Protein AF-V2XX07-F1 (afdb_monomer)

Radius of gyration: 17.46 Å; Cα contacts (8 Å, |Δi|>4): 153; chains: 1; bounding box: 44×33×46 Å

Structure (mmCIF, N/CA/C/O backbone):
data_AF-V2XX07-F1
#
_entry.id   AF-V2XX07-F1
#
loop_
_atom_site.group_PDB
_atom_site.id
_atom_site.type_symbol
_atom_site.label_atom_id
_atom_site.label_alt_id
_atom_site.label_comp_id
_atom_site.label_asym_id
_atom_site.label_entity_id
_atom_site.label_seq_id
_atom_site.pdbx_PDB_ins_code
_atom_site.Cartn_x
_atom_site.Cartn_y
_atom_site.Cartn_z
_atom_site.occupancy
_atom_site.B_iso_or_equiv
_atom_site.auth_seq_id
_atom_site.auth_comp_id
_atom_site.auth_asym_id
_atom_site.auth_atom_id
_atom_site.pdbx_PDB_model_num
ATOM 1 N N . MET A 1 1 ? -7.385 14.144 -16.470 1.00 43.28 1 MET A N 1
ATOM 2 C CA . MET A 1 1 ? -6.675 13.138 -15.661 1.00 43.28 1 MET A CA 1
ATOM 3 C C . MET A 1 1 ? -6.234 12.083 -16.673 1.00 43.28 1 MET A C 1
ATOM 5 O O . MET A 1 1 ? -7.010 11.797 -17.583 1.00 43.28 1 MET A O 1
ATOM 9 N N . ALA A 1 2 ? -4.926 11.825 -16.755 1.00 53.97 2 ALA A N 1
ATOM 10 C CA . ALA A 1 2 ? -4.327 11.229 -17.949 1.00 53.97 2 ALA A CA 1
ATOM 11 C C . ALA A 1 2 ? -4.488 9.708 -17.913 1.00 53.97 2 ALA A C 1
ATOM 13 O O . ALA A 1 2 ? -3.970 9.058 -17.010 1.00 53.97 2 ALA A O 1
ATOM 14 N N . SER A 1 3 ? -5.178 9.165 -18.918 1.00 66.12 3 SER A N 1
ATOM 15 C CA . SER A 1 3 ? -5.313 7.723 -19.103 1.00 66.12 3 SER A CA 1
ATOM 16 C C . SER A 1 3 ? -3.928 7.091 -19.175 1.00 66.12 3 SER A C 1
ATOM 18 O O . SER A 1 3 ? -3.160 7.381 -20.095 1.00 66.12 3 SER A O 1
ATOM 20 N N . LEU A 1 4 ? -3.624 6.194 -18.237 1.00 72.75 4 LEU A N 1
ATOM 21 C CA . LEU A 1 4 ? -2.469 5.310 -18.358 1.00 72.75 4 LEU A CA 1
ATOM 22 C C 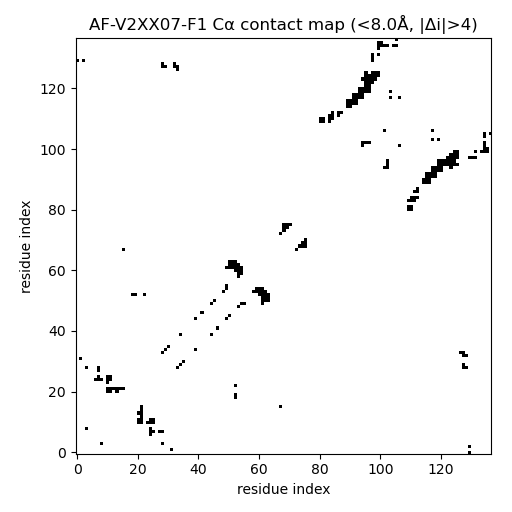. LEU A 1 4 ? -2.630 4.489 -19.646 1.00 72.75 4 LEU A C 1
ATOM 24 O O . LEU A 1 4 ? -3.703 3.932 -19.896 1.00 72.75 4 LEU A O 1
ATOM 28 N N . GLY A 1 5 ? -1.594 4.457 -20.487 1.00 82.62 5 GLY A N 1
ATOM 29 C CA . GLY A 1 5 ? -1.602 3.646 -21.706 1.00 82.62 5 GLY A CA 1
ATOM 30 C C . GLY A 1 5 ? -1.724 2.157 -21.377 1.00 82.62 5 GLY A C 1
ATOM 31 O O . GLY A 1 5 ? -1.291 1.724 -20.309 1.00 82.62 5 GLY A O 1
ATOM 32 N N . ASP A 1 6 ? -2.286 1.366 -22.289 1.00 85.12 6 ASP A N 1
ATOM 33 C CA . ASP A 1 6 ? -2.600 -0.047 -22.026 1.00 85.12 6 ASP A CA 1
ATOM 34 C C . ASP A 1 6 ? -1.363 -0.877 -21.656 1.00 85.12 6 ASP A C 1
ATOM 36 O O . ASP A 1 6 ? -1.437 -1.724 -20.774 1.00 85.12 6 ASP A O 1
ATOM 40 N N . ASN A 1 7 ? -0.192 -0.535 -22.202 1.00 82.25 7 ASN A N 1
ATOM 41 C CA . ASN A 1 7 ? 1.081 -1.163 -21.832 1.00 82.25 7 ASN A CA 1
ATOM 42 C C . ASN A 1 7 ? 1.491 -0.888 -20.373 1.00 82.25 7 ASN A C 1
ATOM 44 O O . ASN A 1 7 ? 2.133 -1.722 -19.747 1.00 82.25 7 ASN A O 1
ATOM 48 N N . VAL A 1 8 ? 1.130 0.274 -19.813 1.00 83.56 8 VAL A N 1
ATOM 49 C CA . VAL A 1 8 ? 1.382 0.570 -18.391 1.00 83.56 8 VAL A CA 1
ATOM 50 C C . VAL A 1 8 ? 0.424 -0.230 -17.516 1.00 83.56 8 VAL A C 1
ATOM 52 O O . VAL A 1 8 ? 0.832 -0.737 -16.481 1.00 83.56 8 VAL A O 1
ATOM 55 N N . LYS A 1 9 ? -0.835 -0.391 -17.934 1.00 82.06 9 LYS A N 1
ATOM 56 C CA . LYS A 1 9 ? -1.806 -1.220 -17.204 1.00 82.06 9 LYS A CA 1
ATOM 57 C C . LYS A 1 9 ? -1.422 -2.701 -17.229 1.00 82.06 9 LYS A C 1
ATOM 59 O O . LYS A 1 9 ? -1.498 -3.347 -16.193 1.00 82.06 9 LYS A O 1
ATOM 64 N N . ALA A 1 10 ? -0.981 -3.209 -18.380 1.00 84.50 10 ALA A N 1
ATOM 65 C CA . ALA A 1 10 ? -0.496 -4.579 -18.523 1.00 84.50 10 ALA A CA 1
ATOM 66 C C . ALA A 1 10 ? 0.719 -4.839 -17.621 1.00 84.50 10 ALA A C 1
ATOM 68 O O . ALA A 1 10 ? 0.679 -5.762 -16.814 1.00 84.50 10 ALA A O 1
ATOM 69 N N . GLY A 1 11 ? 1.727 -3.959 -17.658 1.00 83.19 11 GLY A N 1
ATOM 70 C CA . GLY A 1 11 ? 2.905 -4.085 -16.797 1.00 83.19 11 GLY A CA 1
ATOM 71 C C . GLY A 1 11 ? 2.618 -3.876 -15.302 1.00 83.19 11 GLY A C 1
ATOM 72 O O . GLY A 1 11 ? 3.307 -4.422 -14.455 1.00 83.19 11 GLY A O 1
ATOM 73 N N . MET A 1 12 ? 1.571 -3.131 -14.934 1.00 83.06 12 MET A N 1
ATOM 74 C CA . MET A 1 12 ? 1.086 -3.102 -13.544 1.00 83.06 12 MET A CA 1
ATOM 75 C C . MET A 1 12 ? 0.400 -4.419 -13.145 1.00 83.06 12 MET A C 1
ATOM 77 O O . MET A 1 12 ? 0.419 -4.779 -11.975 1.00 83.06 12 MET A O 1
ATOM 81 N N . GLY A 1 13 ? -0.218 -5.122 -14.098 1.00 82.75 13 GLY A N 1
ATOM 82 C CA . GLY A 1 13 ? -0.954 -6.365 -13.861 1.00 82.75 13 GLY A CA 1
ATOM 83 C C . GLY A 1 13 ? -0.083 -7.614 -13.724 1.00 82.75 13 GLY A C 1
ATOM 84 O O . GLY A 1 13 ? -0.566 -8.608 -13.190 1.00 82.75 13 GLY A O 1
ATOM 85 N N . VAL A 1 14 ? 1.175 -7.580 -14.182 1.00 83.25 14 VAL A N 1
ATOM 86 C CA . VAL A 1 14 ? 2.123 -8.693 -13.974 1.00 83.25 14 VAL A CA 1
ATOM 87 C C . VAL A 1 14 ? 2.672 -8.735 -12.544 1.00 83.25 14 VAL A C 1
ATOM 89 O O . VAL A 1 14 ? 3.034 -9.811 -12.071 1.00 83.25 14 VAL A O 1
ATOM 92 N N . ASP A 1 15 ? 2.686 -7.602 -11.832 1.00 80.50 15 ASP A N 1
ATOM 93 C CA . ASP A 1 15 ? 3.141 -7.498 -10.437 1.00 80.50 15 ASP A CA 1
ATOM 94 C C . ASP A 1 15 ? 4.525 -8.168 -10.228 1.00 80.50 15 ASP A C 1
ATOM 96 O O . ASP A 1 15 ? 5.364 -8.203 -11.130 1.00 80.50 15 ASP A O 1
ATOM 100 N N . PHE A 1 16 ? 4.793 -8.745 -9.058 1.00 80.25 16 PHE A N 1
ATOM 101 C CA . PHE A 1 16 ? 6.045 -9.448 -8.761 1.00 80.25 16 PHE A CA 1
ATOM 102 C C . PHE A 1 16 ? 6.303 -10.727 -9.574 1.00 80.25 16 PHE A C 1
ATOM 104 O O . PHE A 1 16 ? 7.339 -11.357 -9.359 1.00 80.25 16 PHE A O 1
ATOM 111 N N . SER A 1 17 ? 5.425 -11.121 -10.507 1.00 81.69 17 SER A N 1
ATOM 112 C CA . SER A 1 17 ? 5.752 -12.210 -11.441 1.00 81.69 17 SER A CA 1
ATOM 113 C C . SER A 1 17 ? 6.804 -11.793 -12.480 1.00 81.69 17 SER A C 1
ATOM 115 O O . SER A 1 17 ? 7.575 -12.644 -12.923 1.00 81.69 17 SER A O 1
ATOM 117 N N . ASP A 1 18 ? 6.903 -10.491 -12.784 1.00 85.00 18 ASP A N 1
ATOM 118 C CA . ASP A 1 18 ? 8.019 -9.873 -13.511 1.00 85.00 18 ASP A CA 1
ATOM 119 C C . ASP A 1 18 ? 8.386 -8.524 -12.853 1.00 85.00 18 ASP A C 1
ATOM 121 O O . ASP A 1 18 ? 7.839 -7.471 -13.203 1.00 85.00 18 ASP A O 1
ATOM 125 N N . PRO A 1 19 ? 9.331 -8.519 -11.892 1.00 81.25 19 PRO A N 1
ATOM 126 C CA . PRO A 1 19 ? 9.717 -7.309 -11.168 1.00 81.25 19 PRO A CA 1
ATOM 127 C C . PRO A 1 19 ? 10.295 -6.202 -12.061 1.00 81.25 19 PRO A C 1
ATOM 129 O O . PRO A 1 19 ? 10.230 -5.025 -11.698 1.00 81.25 19 PRO A O 1
ATOM 132 N N . VAL A 1 20 ? 10.871 -6.552 -13.217 1.00 84.81 20 VAL A N 1
ATOM 133 C CA . VAL A 1 20 ? 11.488 -5.586 -14.137 1.00 84.81 20 VAL A CA 1
ATOM 134 C C . VAL A 1 20 ? 10.405 -4.854 -14.921 1.00 84.81 20 VAL A C 1
ATOM 136 O O . VAL A 1 20 ? 10.399 -3.617 -14.957 1.00 84.81 20 VAL A O 1
ATOM 139 N N . GLU A 1 21 ? 9.471 -5.601 -15.512 1.00 85.25 21 GLU A N 1
ATOM 140 C CA . GLU A 1 21 ? 8.322 -5.032 -16.216 1.00 85.25 21 GLU A CA 1
ATOM 141 C C . GLU A 1 21 ? 7.441 -4.223 -15.257 1.00 85.25 21 GLU A C 1
ATOM 143 O O . GLU A 1 21 ? 7.071 -3.079 -15.560 1.00 85.25 21 GLU A O 1
ATOM 148 N N . TYR A 1 22 ? 7.198 -4.761 -14.059 1.00 85.50 22 TYR A N 1
ATOM 149 C CA . TYR A 1 22 ? 6.395 -4.101 -13.041 1.00 85.50 22 TYR A CA 1
ATOM 150 C C . TYR A 1 22 ? 7.009 -2.778 -12.581 1.00 85.50 22 TYR A C 1
ATOM 152 O O . TYR A 1 22 ? 6.333 -1.743 -12.584 1.00 85.50 22 TYR A O 1
ATOM 160 N N . ARG A 1 23 ? 8.314 -2.750 -12.279 1.00 85.12 23 ARG A N 1
ATOM 161 C CA . ARG A 1 23 ? 9.006 -1.509 -11.905 1.00 85.12 23 ARG A CA 1
ATOM 162 C C . ARG A 1 23 ? 8.919 -0.451 -13.006 1.00 85.12 23 ARG A C 1
ATOM 164 O O . ARG A 1 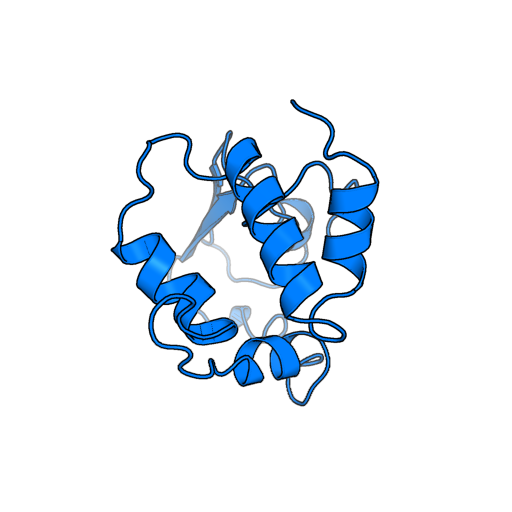23 ? 8.663 0.720 -12.717 1.00 85.12 23 ARG A O 1
ATOM 171 N N . ALA A 1 24 ? 9.108 -0.846 -14.265 1.00 86.31 24 ALA A N 1
ATOM 172 C CA . ALA A 1 24 ? 9.054 0.078 -15.397 1.00 86.31 24 ALA A CA 1
ATOM 173 C C . ALA A 1 24 ? 7.648 0.675 -15.596 1.00 86.31 24 ALA A C 1
ATOM 175 O O . ALA A 1 24 ? 7.506 1.860 -15.921 1.00 86.31 24 ALA A O 1
ATOM 176 N N . ALA A 1 25 ? 6.600 -0.125 -15.390 1.00 86.62 25 ALA A N 1
ATOM 177 C CA . ALA A 1 25 ? 5.219 0.340 -15.423 1.00 86.62 25 ALA A CA 1
ATOM 178 C C . ALA A 1 25 ? 4.898 1.266 -14.237 1.00 86.62 25 ALA A C 1
ATOM 180 O O . ALA A 1 25 ? 4.299 2.332 -14.429 1.00 86.62 25 ALA A O 1
ATOM 181 N N . LEU A 1 26 ? 5.363 0.917 -13.035 1.00 83.81 26 LEU A N 1
ATOM 182 C CA . LEU A 1 26 ? 5.156 1.690 -11.811 1.00 83.81 26 LEU A CA 1
ATOM 183 C C . LEU A 1 26 ? 5.796 3.081 -11.889 1.00 83.81 26 LEU A C 1
ATOM 185 O O . LEU A 1 26 ? 5.177 4.069 -11.492 1.00 83.81 26 LEU A O 1
ATOM 189 N N . GLU A 1 27 ? 6.996 3.191 -12.459 1.00 81.88 27 GLU A N 1
ATOM 190 C CA . GLU A 1 27 ? 7.671 4.476 -12.684 1.00 81.88 27 GLU A CA 1
ATOM 191 C C . GLU A 1 27 ? 6.891 5.375 -13.653 1.00 81.88 27 GLU A C 1
ATOM 193 O O . GLU A 1 27 ? 6.700 6.562 -13.377 1.00 81.88 27 GLU A O 1
ATOM 198 N N . LYS A 1 28 ? 6.356 4.812 -14.745 1.00 85.00 28 LYS A N 1
ATOM 199 C CA . LYS A 1 28 ? 5.494 5.549 -15.688 1.00 85.00 28 LYS A CA 1
ATOM 200 C C . LYS A 1 28 ? 4.180 5.983 -15.040 1.00 85.00 28 LYS A C 1
ATOM 202 O O . LYS A 1 28 ? 3.731 7.106 -15.263 1.00 85.00 28 LYS A O 1
ATOM 207 N N . SER A 1 29 ? 3.582 5.124 -14.216 1.00 81.56 29 SER A N 1
ATOM 208 C CA . SER A 1 29 ? 2.379 5.461 -13.450 1.00 81.56 29 SER A CA 1
ATOM 209 C C . SER A 1 29 ? 2.650 6.583 -12.442 1.00 81.56 29 SER A C 1
ATOM 211 O O . SER A 1 29 ? 1.893 7.556 -12.380 1.00 81.56 29 SER A O 1
ATOM 213 N N . ARG A 1 30 ? 3.768 6.514 -11.705 1.00 77.75 30 ARG A N 1
ATOM 214 C CA . ARG A 1 30 ? 4.198 7.553 -10.755 1.00 77.75 30 ARG A CA 1
ATOM 215 C C . ARG A 1 30 ? 4.534 8.878 -11.428 1.00 77.75 30 ARG A C 1
ATOM 217 O O . ARG A 1 30 ? 4.238 9.911 -10.846 1.00 77.75 30 ARG A O 1
ATOM 224 N N . ALA A 1 31 ? 5.101 8.881 -12.631 1.00 78.19 31 ALA A N 1
ATOM 225 C CA . ALA A 1 31 ? 5.378 10.127 -13.349 1.00 78.19 31 ALA A CA 1
ATOM 226 C C . ALA A 1 31 ? 4.099 10.935 -13.645 1.00 78.19 31 ALA A C 1
ATOM 228 O O . ALA A 1 31 ? 4.137 12.160 -13.708 1.00 78.19 31 ALA A O 1
ATOM 229 N N . VAL A 1 32 ? 2.964 10.248 -13.806 1.00 76.25 32 VAL A N 1
ATOM 230 C CA . VAL A 1 32 ? 1.662 10.866 -14.096 1.00 76.25 32 VAL A CA 1
ATOM 231 C C . VAL A 1 32 ? 0.853 11.140 -12.826 1.00 76.25 32 VAL A C 1
ATOM 233 O O . VAL A 1 32 ? 0.194 12.174 -12.727 1.00 76.25 32 VAL A O 1
ATOM 236 N N . ASN A 1 33 ? 0.876 10.208 -11.869 1.00 73.19 33 ASN A N 1
ATOM 237 C CA . ASN A 1 33 ? -0.020 10.206 -10.705 1.00 73.19 33 ASN A CA 1
ATOM 238 C C . ASN A 1 33 ? 0.678 10.511 -9.371 1.00 73.19 33 ASN A C 1
ATOM 240 O O . ASN A 1 33 ? 0.007 10.692 -8.358 1.00 73.19 33 ASN A O 1
ATOM 244 N N . GLY A 1 34 ? 2.007 10.495 -9.350 1.00 72.06 34 GLY A N 1
ATOM 245 C CA . GLY A 1 34 ? 2.831 10.700 -8.165 1.00 72.06 34 GLY A CA 1
ATOM 246 C C . GLY A 1 34 ? 3.268 12.152 -7.991 1.00 72.06 34 GLY A C 1
ATOM 247 O O . GLY A 1 34 ? 2.605 13.090 -8.428 1.00 72.06 34 GLY A O 1
ATOM 248 N N . CYS A 1 35 ? 4.401 12.343 -7.313 1.00 71.69 35 CYS A N 1
ATOM 249 C CA . CYS A 1 35 ? 4.964 13.669 -7.092 1.00 71.69 35 CYS A CA 1
ATOM 250 C C . CYS A 1 35 ? 5.359 14.314 -8.429 1.00 71.69 35 CYS A C 1
ATOM 252 O O . CYS A 1 35 ? 6.207 13.787 -9.145 1.00 71.69 35 CYS A O 1
ATOM 254 N N . THR A 1 36 ? 4.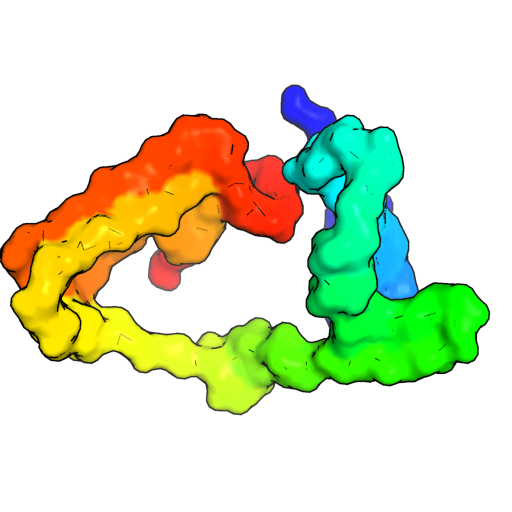776 15.471 -8.746 1.00 72.06 36 THR A N 1
ATOM 255 C CA . THR A 1 36 ? 5.105 16.246 -9.955 1.00 72.06 36 THR A CA 1
ATOM 256 C C . THR A 1 36 ? 6.328 17.147 -9.772 1.00 72.06 36 THR A C 1
ATOM 258 O O . THR A 1 36 ? 6.753 17.803 -10.720 1.00 72.06 36 THR A O 1
ATOM 261 N N . VAL A 1 37 ? 6.878 17.228 -8.554 1.00 76.31 37 VAL A N 1
ATOM 262 C CA . VAL A 1 37 ? 8.116 17.963 -8.273 1.00 76.31 37 VAL A CA 1
ATOM 263 C C . VAL A 1 37 ? 9.296 17.105 -8.716 1.00 76.31 37 VAL A C 1
ATOM 265 O O . VAL A 1 37 ? 9.499 16.005 -8.203 1.00 76.31 37 VAL A O 1
ATOM 268 N N . GLY A 1 38 ? 10.050 17.618 -9.690 1.00 75.12 38 GLY A N 1
ATOM 269 C CA . GLY A 1 38 ? 11.244 16.984 -10.237 1.00 75.12 38 GLY A CA 1
ATOM 270 C C . GLY A 1 38 ? 12.533 17.667 -9.752 1.00 75.12 38 GLY A C 1
ATOM 271 O O . GLY A 1 38 ? 12.578 18.898 -9.742 1.00 75.12 38 GLY A O 1
ATOM 272 N N . PRO A 1 39 ? 13.589 16.908 -9.407 1.00 75.56 39 PRO A N 1
ATOM 273 C CA . PRO A 1 39 ? 13.600 15.452 -9.252 1.00 75.56 39 PRO A CA 1
ATOM 274 C C . PRO A 1 39 ? 12.771 15.016 -8.034 1.00 75.56 39 PRO A C 1
ATOM 276 O O . PRO A 1 39 ? 12.617 15.774 -7.076 1.00 75.56 39 PRO A O 1
ATOM 279 N N . VAL A 1 40 ? 12.251 13.786 -8.066 1.00 72.06 40 VAL A N 1
ATOM 280 C CA . VAL A 1 40 ? 11.599 13.202 -6.886 1.00 72.06 40 VAL A CA 1
ATOM 281 C C . VAL A 1 40 ? 12.624 13.182 -5.741 1.00 72.06 40 VAL A C 1
ATOM 283 O O . VAL A 1 40 ? 13.755 12.747 -5.972 1.00 72.06 40 VAL A O 1
ATOM 286 N N . PRO A 1 41 ? 12.271 13.653 -4.530 1.00 75.69 41 PRO A N 1
ATOM 287 C CA . PRO A 1 41 ? 13.173 13.625 -3.384 1.00 75.69 41 PRO A CA 1
ATOM 288 C C . PRO A 1 41 ? 13.751 12.229 -3.152 1.00 75.69 41 PRO A C 1
ATOM 290 O O . PRO A 1 41 ? 13.024 11.232 -3.237 1.00 75.69 41 PRO A O 1
ATOM 293 N N . LYS A 1 42 ? 15.053 12.158 -2.851 1.00 71.81 42 LYS A N 1
ATOM 294 C CA . LYS A 1 42 ? 15.765 10.882 -2.698 1.00 71.81 42 LYS A CA 1
ATOM 295 C C . LYS A 1 42 ? 15.136 10.013 -1.619 1.00 71.81 42 LYS A C 1
ATOM 297 O O . LYS A 1 42 ? 15.078 8.806 -1.778 1.00 71.81 42 LYS A O 1
ATOM 302 N N . GLU A 1 43 ? 14.581 10.612 -0.576 1.00 69.62 43 GLU A N 1
ATOM 303 C CA . GLU A 1 43 ? 13.884 9.928 0.511 1.00 69.62 43 GLU A CA 1
ATOM 304 C C . GLU A 1 43 ? 12.661 9.133 0.026 1.00 69.62 43 GLU A C 1
ATOM 306 O O . GLU A 1 43 ? 12.253 8.182 0.686 1.00 69.62 43 GLU A O 1
ATOM 311 N N . ILE A 1 44 ? 12.075 9.503 -1.117 1.00 65.69 44 ILE A N 1
ATOM 312 C CA . ILE A 1 44 ? 10.912 8.834 -1.716 1.00 65.69 44 ILE A CA 1
ATOM 313 C C . ILE A 1 44 ? 11.340 7.751 -2.717 1.00 65.69 44 ILE A C 1
ATOM 315 O O . ILE A 1 44 ? 10.652 6.735 -2.845 1.00 65.69 44 ILE A O 1
ATOM 319 N N . THR A 1 45 ? 12.441 7.945 -3.448 1.00 65.25 45 THR A N 1
ATOM 320 C CA . THR A 1 45 ? 12.967 6.944 -4.397 1.00 65.25 45 THR A CA 1
ATOM 321 C C . THR A 1 45 ? 13.776 5.859 -3.687 1.00 65.25 45 THR A C 1
ATOM 323 O O . THR A 1 45 ? 13.440 4.683 -3.830 1.00 65.25 45 THR A O 1
ATOM 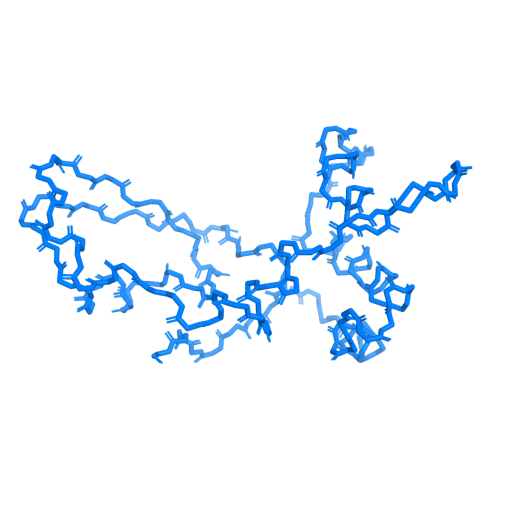326 N N . PHE A 1 46 ? 14.724 6.266 -2.837 1.00 57.19 46 PHE A N 1
ATOM 327 C CA . PHE A 1 46 ? 15.656 5.405 -2.100 1.00 57.19 46 PHE A CA 1
ATOM 328 C C . PHE A 1 46 ? 14.945 4.483 -1.099 1.00 57.19 46 PHE A C 1
ATOM 330 O O . PHE A 1 46 ? 15.298 3.318 -0.966 1.00 57.19 46 PHE A O 1
ATOM 337 N N . ASN A 1 47 ? 13.898 4.963 -0.415 1.00 63.00 47 ASN A N 1
ATOM 338 C CA . ASN A 1 47 ? 13.245 4.167 0.633 1.00 63.00 47 ASN A CA 1
ATOM 339 C C . ASN A 1 47 ? 12.096 3.279 0.142 1.00 63.00 47 ASN A C 1
ATOM 341 O O . ASN A 1 47 ? 11.713 2.367 0.860 1.00 63.00 47 ASN A O 1
ATOM 345 N N . ALA A 1 48 ? 11.504 3.540 -1.027 1.00 69.25 48 ALA A N 1
ATOM 346 C CA . ALA A 1 48 ? 10.286 2.832 -1.433 1.00 69.25 48 ALA A CA 1
ATOM 347 C C . ALA A 1 48 ? 10.490 1.888 -2.619 1.00 69.25 48 ALA A C 1
ATOM 349 O O . ALA A 1 48 ? 9.959 0.787 -2.604 1.00 69.25 48 ALA A O 1
ATOM 350 N N . LEU A 1 49 ? 11.214 2.305 -3.661 1.00 76.56 49 LEU A N 1
ATOM 351 C CA . LEU A 1 49 ? 11.383 1.475 -4.858 1.00 76.56 49 LEU A CA 1
ATOM 352 C C . LEU A 1 49 ? 12.660 0.646 -4.787 1.00 76.56 49 LEU A C 1
ATOM 354 O O . LEU A 1 49 ? 12.625 -0.533 -5.122 1.00 76.56 49 LEU A O 1
ATOM 358 N N . ASP A 1 50 ? 13.754 1.232 -4.306 1.00 79.25 50 ASP A N 1
ATOM 359 C CA . ASP A 1 50 ? 15.038 0.531 -4.251 1.00 79.25 50 ASP A CA 1
ATOM 360 C C . ASP A 1 50 ? 15.046 -0.563 -3.169 1.00 79.25 50 ASP A C 1
ATOM 362 O O . ASP A 1 50 ? 15.593 -1.636 -3.394 1.00 79.25 50 ASP A O 1
ATOM 366 N N . GLN A 1 51 ? 14.316 -0.382 -2.060 1.00 81.31 51 GLN A N 1
ATOM 367 C CA . GLN A 1 51 ? 14.128 -1.451 -1.064 1.00 81.31 51 GLN A CA 1
ATOM 368 C C . GLN A 1 51 ? 13.370 -2.667 -1.612 1.00 81.31 51 GLN A C 1
ATOM 370 O O . GLN A 1 51 ? 13.635 -3.784 -1.189 1.00 81.31 51 GLN A O 1
ATOM 375 N N . ILE A 1 52 ? 12.429 -2.464 -2.539 1.00 83.81 52 ILE A N 1
ATOM 376 C CA . ILE A 1 52 ? 11.562 -3.528 -3.068 1.00 83.81 52 ILE A CA 1
ATOM 377 C C . ILE A 1 52 ? 12.209 -4.214 -4.273 1.00 83.81 52 ILE A C 1
ATOM 379 O O . ILE A 1 52 ? 12.210 -5.437 -4.376 1.00 83.81 52 ILE A O 1
ATOM 383 N N . PHE A 1 53 ? 12.728 -3.419 -5.208 1.00 85.00 53 PHE A N 1
ATOM 384 C CA . PHE A 1 53 ? 13.195 -3.894 -6.509 1.00 85.00 53 PHE A CA 1
ATOM 385 C C . PHE A 1 53 ? 14.718 -3.941 -6.633 1.00 85.00 53 PHE A C 1
ATOM 387 O O . PHE A 1 53 ? 15.218 -4.430 -7.644 1.00 85.00 53 PHE A O 1
ATOM 394 N N . GLY A 1 54 ? 15.446 -3.418 -5.647 1.00 81.19 54 GLY A N 1
ATOM 395 C CA . GLY A 1 54 ? 16.894 -3.287 -5.695 1.00 81.19 54 GLY A CA 1
ATOM 396 C C . GLY A 1 54 ? 17.361 -1.960 -6.277 1.00 81.19 54 GLY A C 1
ATOM 397 O O . GLY A 1 54 ? 16.592 -1.219 -6.896 1.00 81.19 54 GLY A O 1
ATOM 398 N N . ASP A 1 55 ? 18.635 -1.650 -6.097 1.00 79.38 55 ASP A N 1
ATOM 399 C CA . ASP A 1 55 ? 19.245 -0.435 -6.627 1.00 79.38 55 ASP A CA 1
ATOM 400 C C . ASP A 1 55 ? 19.624 -0.647 -8.107 1.00 79.38 55 ASP A C 1
ATOM 402 O O . ASP A 1 55 ? 20.319 -1.600 -8.470 1.00 79.38 55 ASP A O 1
ATOM 406 N N . LYS A 1 56 ? 19.145 0.240 -8.993 1.00 68.75 56 LYS A N 1
ATOM 407 C CA . LYS A 1 56 ? 19.415 0.143 -10.442 1.00 68.75 56 LYS A CA 1
ATOM 408 C C . LYS A 1 56 ? 20.861 0.455 -10.820 1.00 68.75 56 LYS A C 1
ATOM 410 O O . LYS A 1 56 ? 21.307 0.012 -11.875 1.00 68.75 56 LYS A O 1
ATOM 415 N N . GLU A 1 57 ? 21.536 1.286 -10.037 1.00 70.94 57 GLU A N 1
ATOM 416 C CA . GLU A 1 57 ? 22.893 1.764 -10.292 1.00 70.94 57 GLU A CA 1
ATOM 417 C C . GLU A 1 57 ? 23.932 0.774 -9.761 1.00 70.94 57 GLU A C 1
ATOM 419 O O . GLU A 1 57 ? 24.940 0.529 -10.425 1.00 70.94 57 GLU A O 1
ATOM 424 N N . THR A 1 58 ? 23.682 0.175 -8.594 1.00 76.00 58 THR A N 1
ATOM 425 C CA . THR A 1 58 ? 24.613 -0.774 -7.961 1.00 76.00 58 THR A CA 1
ATOM 426 C C . THR A 1 58 ? 24.314 -2.236 -8.296 1.00 76.00 58 THR A C 1
ATOM 428 O O . THR A 1 58 ? 25.199 -3.081 -8.158 1.00 76.00 58 THR A O 1
ATOM 431 N N . GLY A 1 59 ? 23.097 -2.548 -8.760 1.00 70.06 59 GLY A N 1
ATOM 432 C CA . GLY A 1 59 ? 22.650 -3.920 -9.017 1.00 70.06 59 GLY A CA 1
ATOM 433 C C . GLY A 1 59 ? 22.355 -4.719 -7.744 1.00 70.06 59 GLY A C 1
ATOM 434 O O . GLY A 1 59 ? 22.231 -5.943 -7.808 1.00 70.06 59 GLY A O 1
ATOM 435 N N . GLU A 1 60 ? 22.270 -4.052 -6.590 1.00 79.75 60 GLU A N 1
ATOM 436 C CA . GLU A 1 60 ? 21.853 -4.670 -5.333 1.00 79.75 60 GLU A CA 1
ATOM 437 C C . GLU A 1 60 ? 20.411 -5.178 -5.442 1.00 79.75 60 GLU A C 1
ATOM 439 O O . GLU A 1 60 ? 19.553 -4.512 -6.015 1.00 79.75 60 GLU A O 1
ATOM 444 N N . VAL A 1 61 ? 20.141 -6.368 -4.903 1.00 78.94 61 VAL A N 1
ATOM 445 C CA . VAL A 1 61 ? 18.820 -7.007 -4.960 1.00 78.94 61 VAL A CA 1
ATOM 446 C C . VAL A 1 61 ? 17.947 -6.480 -3.821 1.00 78.94 61 VAL A C 1
ATOM 448 O O . VAL A 1 61 ? 18.363 -6.500 -2.667 1.00 78.94 61 VAL A O 1
ATOM 451 N N . GLY A 1 62 ? 16.735 -6.028 -4.145 1.00 84.38 62 GLY A N 1
ATOM 452 C CA . GLY A 1 62 ? 15.742 -5.611 -3.151 1.00 84.38 62 GLY A CA 1
ATOM 453 C C . GLY A 1 62 ? 15.028 -6.791 -2.494 1.00 84.38 62 GLY A C 1
ATOM 454 O O . GLY A 1 62 ? 15.141 -7.934 -2.937 1.00 84.38 62 GLY A O 1
ATOM 455 N N . ASP A 1 63 ? 14.251 -6.503 -1.453 1.00 86.62 63 ASP A N 1
ATOM 456 C CA . ASP A 1 63 ? 13.458 -7.486 -0.722 1.00 86.62 63 ASP A CA 1
ATOM 457 C C . ASP A 1 63 ? 11.949 -7.170 -0.807 1.00 86.62 63 ASP A C 1
ATOM 459 O O . ASP A 1 63 ? 11.419 -6.360 -0.037 1.00 86.62 63 ASP A O 1
ATOM 463 N N . PRO A 1 64 ? 11.209 -7.819 -1.727 1.00 85.12 64 PRO A N 1
ATOM 464 C CA . PRO A 1 64 ? 9.770 -7.629 -1.865 1.00 85.12 64 PRO A CA 1
ATOM 465 C C . PRO A 1 64 ? 8.942 -8.458 -0.865 1.00 85.12 64 PRO A C 1
ATOM 467 O O . PRO A 1 64 ? 7.712 -8.481 -0.979 1.00 85.12 64 PRO A O 1
ATOM 470 N N . ILE A 1 65 ? 9.557 -9.152 0.108 1.00 87.00 65 ILE A N 1
ATOM 471 C CA . ILE A 1 65 ? 8.877 -10.157 0.946 1.00 87.00 65 ILE A CA 1
ATOM 472 C C . ILE A 1 65 ? 7.651 -9.613 1.685 1.00 87.00 65 ILE A C 1
ATOM 474 O O . ILE A 1 65 ? 6.675 -10.343 1.874 1.00 87.00 65 ILE A O 1
ATOM 478 N N . VAL A 1 66 ? 7.670 -8.335 2.076 1.00 84.31 66 VAL A N 1
ATOM 479 C CA . VAL A 1 66 ? 6.542 -7.681 2.752 1.00 84.31 66 VAL A CA 1
ATOM 480 C C . VAL A 1 66 ? 5.347 -7.553 1.810 1.00 84.31 66 VAL A C 1
ATOM 482 O O . VAL A 1 66 ? 4.245 -7.950 2.185 1.00 84.31 66 VAL A O 1
ATOM 485 N N . LEU A 1 67 ? 5.547 -7.062 0.581 1.00 80.94 67 LEU A N 1
ATOM 486 C CA . LEU A 1 67 ? 4.455 -6.927 -0.389 1.00 80.94 67 LEU A CA 1
ATOM 487 C C . LEU A 1 67 ? 3.922 -8.297 -0.816 1.00 80.94 67 LEU A C 1
ATOM 489 O O . LEU A 1 67 ? 2.707 -8.493 -0.838 1.00 80.94 67 LEU A O 1
ATOM 493 N N . ILE A 1 68 ? 4.814 -9.260 -1.069 1.00 84.06 68 ILE A N 1
ATOM 494 C CA . ILE A 1 68 ? 4.426 -10.633 -1.419 1.00 84.06 68 ILE A CA 1
ATOM 495 C C . ILE A 1 68 ? 3.550 -11.236 -0.314 1.00 84.06 68 ILE A C 1
ATOM 497 O O . ILE A 1 68 ? 2.487 -11.792 -0.595 1.00 84.06 68 ILE A O 1
ATOM 501 N N . ASN A 1 69 ? 3.946 -11.094 0.956 1.00 85.94 69 ASN A N 1
ATOM 502 C CA . ASN A 1 69 ? 3.156 -11.629 2.063 1.00 85.94 69 ASN A CA 1
ATOM 503 C C . ASN A 1 69 ? 1.836 -10.889 2.292 1.00 85.94 69 ASN A C 1
ATOM 505 O O . ASN A 1 69 ? 0.866 -11.540 2.685 1.00 85.94 69 ASN A O 1
ATOM 509 N N . MET A 1 70 ? 1.790 -9.578 2.032 1.00 82.69 70 MET A N 1
ATOM 510 C CA . MET A 1 70 ? 0.587 -8.760 2.195 1.00 82.69 70 MET A CA 1
ATOM 511 C C . MET A 1 70 ? -0.496 -9.085 1.165 1.00 82.69 70 MET A C 1
ATOM 513 O O . MET A 1 70 ? -1.663 -9.154 1.533 1.00 82.69 70 MET A O 1
ATOM 517 N N . PHE A 1 71 ? -0.127 -9.323 -0.097 1.00 78.31 71 PHE A N 1
ATOM 518 C CA . PHE A 1 71 ? -1.106 -9.520 -1.175 1.00 78.31 71 PHE A CA 1
ATOM 519 C C . PHE A 1 71 ? -1.319 -10.979 -1.592 1.00 78.31 71 PHE A C 1
ATOM 521 O O . PHE A 1 71 ? -2.369 -11.297 -2.145 1.00 78.31 71 PHE A O 1
ATOM 528 N N . GLY A 1 72 ? -0.373 -11.881 -1.314 1.00 79.00 72 GLY A N 1
ATOM 529 C CA . GLY A 1 72 ? -0.477 -13.285 -1.737 1.00 79.00 72 GLY A CA 1
ATOM 530 C C . GLY A 1 72 ? 0.045 -14.319 -0.742 1.00 79.00 72 GLY A C 1
ATOM 531 O O . GLY A 1 72 ? -0.020 -15.512 -1.027 1.00 79.00 72 GLY A O 1
ATOM 532 N N . GLY A 1 73 ? 0.572 -13.897 0.410 1.00 82.62 73 GLY A N 1
ATOM 533 C CA . GLY A 1 73 ? 1.218 -14.797 1.365 1.00 82.62 73 GLY A CA 1
ATOM 534 C C . GLY A 1 73 ? 0.541 -14.843 2.729 1.00 82.62 73 GLY A C 1
ATOM 535 O O . GLY A 1 73 ? -0.684 -14.756 2.845 1.00 82.62 73 GLY A O 1
ATOM 536 N N . ALA A 1 74 ? 1.355 -15.022 3.771 1.00 86.00 74 ALA A N 1
ATOM 537 C CA . ALA A 1 74 ? 0.906 -15.457 5.094 1.00 86.00 74 ALA A CA 1
ATOM 538 C C . ALA A 1 74 ? -0.066 -14.495 5.800 1.00 86.00 74 ALA A C 1
ATOM 540 O O . ALA A 1 74 ? -0.782 -14.918 6.706 1.00 86.00 74 ALA A O 1
ATOM 541 N N . VAL A 1 75 ? -0.098 -13.219 5.402 1.00 88.06 75 VAL A N 1
ATOM 542 C CA . VAL A 1 75 ? -0.958 -12.195 6.016 1.00 88.06 75 VAL A CA 1
ATOM 543 C C . VAL A 1 75 ? -2.030 -11.657 5.065 1.00 88.06 75 VAL A C 1
ATOM 545 O O . VAL A 1 75 ? -2.748 -10.737 5.436 1.00 88.06 75 VAL A O 1
ATOM 548 N N . SER A 1 76 ? -2.208 -12.263 3.886 1.00 84.56 76 SER A N 1
ATOM 549 C CA . SER A 1 76 ? -3.235 -11.861 2.904 1.00 84.56 76 SER A CA 1
ATOM 550 C C . SER A 1 76 ? -4.674 -11.921 3.437 1.00 84.56 76 SER A C 1
ATOM 552 O O . SER A 1 76 ? -5.536 -11.179 2.978 1.00 84.56 76 SER A O 1
ATOM 554 N N . GLY A 1 77 ? -4.938 -12.771 4.435 1.00 86.19 77 GLY A N 1
ATOM 555 C CA . GLY A 1 77 ? -6.225 -12.855 5.138 1.00 86.19 77 GLY A CA 1
ATOM 556 C C . GLY A 1 77 ? -6.237 -12.202 6.523 1.00 86.19 77 GLY A C 1
ATOM 557 O O . GLY A 1 77 ? -7.195 -12.385 7.273 1.00 86.19 77 GLY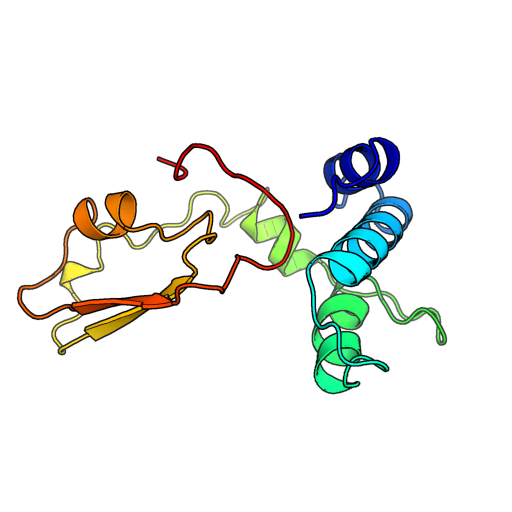 A O 1
ATOM 558 N N . TRP A 1 78 ? -5.167 -11.510 6.915 1.00 88.94 78 TRP A N 1
ATOM 559 C CA . TRP A 1 78 ? -5.082 -10.885 8.231 1.00 88.94 78 TRP A CA 1
ATOM 560 C C . TRP A 1 78 ? -5.988 -9.650 8.306 1.00 88.94 78 TRP A C 1
ATOM 562 O O . TRP A 1 78 ? -6.004 -8.821 7.400 1.00 88.94 78 TRP A O 1
ATOM 572 N N . SER A 1 79 ? -6.726 -9.506 9.408 1.00 86.88 79 SER A N 1
ATOM 573 C CA . SER A 1 79 ? -7.584 -8.347 9.663 1.00 86.88 79 SER A CA 1
ATOM 574 C C . SER A 1 79 ? -7.672 -8.044 11.160 1.00 86.88 79 SER A C 1
ATOM 576 O O . SER A 1 79 ? -7.481 -8.925 11.999 1.00 86.88 79 SER A O 1
ATOM 578 N N . ILE A 1 80 ? -7.961 -6.782 11.481 1.00 89.00 80 ILE A N 1
ATOM 579 C CA . ILE A 1 80 ? -8.232 -6.283 12.841 1.00 89.00 80 ILE A CA 1
ATOM 580 C C . ILE A 1 80 ? -9.600 -5.604 12.950 1.00 89.00 80 ILE A C 1
ATOM 582 O O . ILE A 1 80 ? -9.883 -4.946 13.952 1.00 89.00 80 ILE A O 1
ATOM 586 N N . GLU A 1 81 ? -10.438 -5.705 11.916 1.00 87.31 81 GLU A N 1
ATOM 587 C CA . GLU A 1 81 ? -11.732 -5.014 11.856 1.00 87.31 81 GLU A CA 1
ATOM 588 C C . GLU A 1 81 ? -12.643 -5.356 13.039 1.00 87.31 81 GLU A C 1
ATOM 590 O O . GLU A 1 81 ? -13.315 -4.480 13.583 1.00 87.31 81 GLU A O 1
ATOM 595 N N . ASP A 1 82 ? -12.622 -6.613 13.483 1.00 87.31 82 ASP A N 1
ATOM 596 C CA . ASP A 1 82 ? -13.386 -7.122 14.624 1.00 87.31 82 ASP A CA 1
ATOM 597 C C . ASP A 1 82 ? -12.818 -6.692 15.988 1.00 87.31 82 ASP A C 1
ATOM 599 O O . ASP A 1 82 ? -13.434 -6.950 17.021 1.00 87.31 82 ASP A O 1
ATOM 603 N N . ARG A 1 83 ? -11.655 -6.029 15.997 1.00 88.38 83 ARG A N 1
ATOM 604 C CA . ARG A 1 83 ? -10.917 -5.604 17.197 1.00 88.38 83 ARG A CA 1
ATOM 605 C C . ARG A 1 83 ? -10.772 -4.090 17.309 1.00 88.38 83 ARG A C 1
ATOM 607 O O . ARG A 1 83 ? -10.245 -3.615 18.317 1.00 88.38 83 ARG A O 1
ATOM 614 N N . LEU A 1 84 ? -11.217 -3.313 16.316 1.00 86.06 84 LEU A N 1
ATOM 615 C CA . LEU A 1 84 ? -11.096 -1.849 16.350 1.00 86.06 84 LEU A CA 1
ATOM 616 C C . LEU A 1 84 ? -11.884 -1.208 17.502 1.00 86.06 84 LEU A C 1
ATOM 618 O O . LEU A 1 84 ? -11.564 -0.097 17.924 1.00 86.06 84 LEU A O 1
ATOM 622 N N . ASP A 1 85 ? -12.873 -1.903 18.062 1.00 84.94 85 ASP A N 1
ATOM 623 C CA . ASP A 1 85 ? -13.612 -1.464 19.246 1.00 84.94 85 ASP A CA 1
ATOM 624 C C . ASP A 1 85 ? -12.787 -1.501 20.549 1.00 84.94 85 ASP A C 1
ATOM 626 O O . ASP A 1 85 ? -13.172 -0.851 21.526 1.00 84.94 85 ASP A O 1
ATOM 630 N N . VAL A 1 86 ? -11.632 -2.182 20.557 1.00 88.44 86 VAL A N 1
ATOM 631 C CA . VAL A 1 86 ? -10.664 -2.173 21.670 1.00 88.44 86 VAL A CA 1
ATOM 632 C C . VAL A 1 86 ? -9.926 -0.830 21.773 1.00 88.44 86 VAL A C 1
ATOM 634 O O . VAL A 1 86 ? -9.477 -0.456 22.860 1.00 88.44 86 VAL A O 1
ATOM 637 N N . VAL A 1 87 ? -9.828 -0.063 20.681 1.00 86.31 87 VAL A N 1
ATOM 638 C CA . VAL A 1 87 ? -9.227 1.279 20.701 1.00 86.31 87 VAL A CA 1
ATOM 639 C C . VAL A 1 87 ? -10.167 2.239 21.436 1.00 86.31 87 VAL A C 1
ATOM 641 O O . VAL A 1 87 ? -11.215 2.641 20.932 1.00 86.31 87 VAL A O 1
ATOM 644 N N . SER A 1 88 ? -9.800 2.602 22.666 1.00 84.81 88 SER A N 1
ATOM 645 C CA . SER A 1 88 ? -10.661 3.350 23.594 1.00 84.81 88 SER A CA 1
ATOM 646 C C . SER A 1 88 ? -10.469 4.869 23.567 1.00 84.81 88 SER A C 1
ATOM 648 O O . SER A 1 88 ? -11.220 5.591 24.226 1.00 84.81 88 SER A O 1
ATOM 650 N N . VAL A 1 89 ? -9.485 5.360 22.814 1.00 85.56 89 VAL A N 1
ATOM 651 C CA . VAL A 1 89 ? -9.137 6.783 22.725 1.00 85.56 89 VAL A CA 1
ATOM 652 C C . VAL A 1 89 ? -9.807 7.455 21.521 1.00 85.56 89 VAL A C 1
ATOM 654 O O . VAL A 1 89 ? -9.996 6.806 20.485 1.00 85.56 89 VAL A O 1
ATOM 657 N N . PRO A 1 90 ? -10.147 8.758 21.606 1.00 85.62 90 PRO A N 1
ATOM 658 C CA . PRO A 1 90 ? -10.601 9.522 20.449 1.00 85.62 90 PRO A CA 1
ATOM 659 C C . PRO A 1 90 ? -9.627 9.357 19.282 1.00 85.62 90 PRO A C 1
ATOM 661 O O . PRO A 1 90 ? -8.433 9.615 19.418 1.00 85.62 90 PRO A O 1
ATOM 664 N N . THR A 1 91 ? -10.143 8.886 18.150 1.00 84.25 91 THR A N 1
ATOM 665 C CA . THR A 1 91 ? -9.326 8.507 16.995 1.00 84.25 91 THR A CA 1
ATOM 666 C C . THR A 1 91 ? -9.708 9.355 15.795 1.00 84.25 91 THR A C 1
ATOM 668 O O . THR A 1 91 ? -10.884 9.442 15.430 1.00 84.25 91 THR A O 1
ATOM 671 N N . PHE A 1 92 ? -8.704 9.975 15.185 1.00 83.81 92 PHE A N 1
ATOM 672 C CA . PHE A 1 92 ? -8.847 10.762 13.972 1.00 83.81 92 PHE A CA 1
ATOM 673 C C . PHE A 1 92 ? -8.294 9.974 12.785 1.00 83.81 92 PHE A C 1
ATOM 675 O O . PHE A 1 92 ? -7.100 9.691 12.732 1.00 83.81 92 PHE A O 1
ATOM 682 N N . VAL A 1 93 ? -9.168 9.612 11.846 1.00 81.12 93 VAL A N 1
ATOM 683 C CA . VAL A 1 93 ? -8.805 8.849 10.647 1.00 81.12 93 VAL A CA 1
ATOM 684 C C . VAL A 1 93 ? -8.684 9.797 9.463 1.00 81.12 93 VAL A C 1
ATOM 686 O O . VAL A 1 93 ? -9.616 10.544 9.152 1.00 81.12 93 VAL A O 1
ATOM 689 N N . ILE A 1 94 ? -7.531 9.755 8.801 1.00 80.94 94 ILE A N 1
ATOM 690 C CA . ILE A 1 94 ? -7.247 10.510 7.581 1.00 80.94 94 ILE A CA 1
ATOM 691 C C . ILE A 1 94 ? -7.264 9.525 6.421 1.00 80.94 94 ILE A C 1
ATOM 693 O O . ILE A 1 94 ? -6.539 8.536 6.451 1.00 80.94 94 ILE A O 1
ATOM 697 N N . SER A 1 95 ? -8.069 9.811 5.402 1.00 76.75 95 S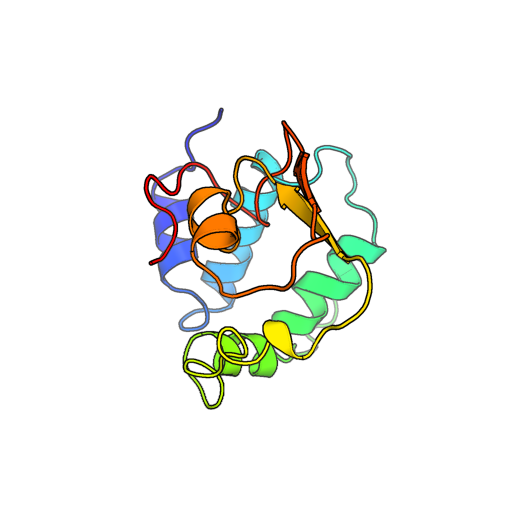ER A N 1
ATOM 698 C CA . SER A 1 95 ? -8.085 9.028 4.166 1.00 76.75 95 SER A CA 1
ATOM 699 C C . SER A 1 95 ? -8.137 9.934 2.941 1.00 76.75 95 SER A C 1
ATOM 701 O O . SER A 1 95 ? -8.657 11.053 2.996 1.00 76.75 95 SER A O 1
ATOM 703 N N . GLY A 1 96 ? -7.576 9.471 1.831 1.00 71.94 96 GLY A N 1
ATOM 704 C CA . GLY A 1 96 ? -7.669 10.152 0.549 1.00 71.94 96 GLY A CA 1
ATOM 705 C C . GLY A 1 96 ? -9.044 9.976 -0.099 1.00 71.94 96 GLY A C 1
ATOM 706 O O . GLY A 1 96 ? -9.679 8.936 0.028 1.00 71.94 96 GLY A O 1
ATOM 707 N N . ARG A 1 97 ? -9.530 10.979 -0.842 1.00 70.56 97 ARG A N 1
ATOM 708 C CA . ARG A 1 97 ? -10.787 10.856 -1.610 1.00 70.56 97 ARG A CA 1
ATOM 709 C C . ARG A 1 97 ? -10.729 9.739 -2.662 1.00 70.56 97 ARG A C 1
ATOM 711 O O . ARG A 1 97 ? -11.774 9.214 -3.033 1.00 70.56 97 ARG A O 1
ATOM 718 N N . LYS A 1 98 ? -9.540 9.434 -3.181 1.00 67.75 98 LYS A N 1
ATOM 719 C CA . LYS A 1 98 ? -9.309 8.391 -4.196 1.00 67.75 98 LYS A CA 1
ATOM 720 C C . LYS A 1 98 ? -8.483 7.238 -3.615 1.00 67.75 98 LYS A C 1
ATOM 722 O O . LYS A 1 98 ? -7.596 6.718 -4.278 1.00 67.75 98 LYS A O 1
ATOM 727 N N . GLU A 1 99 ? -8.692 6.962 -2.334 1.00 67.69 99 GLU A N 1
ATOM 728 C CA . GLU A 1 99 ? -8.114 5.827 -1.626 1.00 67.69 99 GLU A CA 1
ATOM 729 C C . GLU A 1 99 ? -8.998 4.597 -1.848 1.00 67.69 99 GLU A C 1
ATOM 731 O O . GLU A 1 99 ? -10.214 4.676 -1.659 1.00 67.69 99 GLU A O 1
ATOM 736 N N . ASP A 1 100 ? -8.396 3.473 -2.231 1.00 67.62 100 ASP A N 1
ATOM 737 C CA . ASP A 1 100 ? -9.143 2.274 -2.628 1.00 67.62 100 ASP A CA 1
ATOM 738 C C . ASP A 1 100 ? -9.416 1.327 -1.443 1.00 67.62 100 ASP A C 1
ATOM 740 O O . ASP A 1 100 ? -10.344 0.518 -1.498 1.00 67.62 100 ASP A O 1
ATOM 744 N N . PHE A 1 101 ? -8.651 1.464 -0.350 1.00 71.44 101 PHE A N 1
ATOM 745 C CA . PHE A 1 101 ? -8.699 0.558 0.805 1.00 71.44 101 PHE A CA 1
ATOM 746 C C . PHE A 1 101 ? -9.560 1.070 1.969 1.00 71.44 101 PHE A C 1
ATOM 748 O O . PHE A 1 101 ? -10.313 0.304 2.562 1.00 71.44 101 PHE A O 1
ATOM 755 N N . VAL A 1 102 ? -9.488 2.365 2.307 1.00 72.75 102 VAL A N 1
ATOM 756 C CA . VAL A 1 102 ? -10.220 2.954 3.450 1.00 72.75 102 VAL A CA 1
ATOM 757 C C . VAL A 1 102 ? -11.109 4.094 2.969 1.00 72.75 102 VAL A C 1
ATOM 759 O O . VAL A 1 102 ? -10.820 5.275 3.160 1.00 72.75 102 VAL A O 1
ATOM 762 N N . CYS A 1 103 ? -12.211 3.744 2.315 1.00 73.56 103 CYS A N 1
ATOM 763 C CA . CYS A 1 103 ? -13.191 4.718 1.850 1.00 73.56 103 CYS A CA 1
ATOM 764 C C . CYS A 1 103 ? -14.224 5.064 2.939 1.00 73.56 103 CYS A C 1
ATOM 766 O O . CYS A 1 103 ? -14.318 4.404 3.975 1.00 73.56 103 CYS A O 1
ATOM 768 N N . GLU A 1 104 ? -15.060 6.074 2.691 1.00 74.56 104 GLU A N 1
ATOM 769 C CA . GLU A 1 104 ? -16.108 6.488 3.632 1.00 74.56 104 GLU A CA 1
ATOM 770 C C . GLU A 1 104 ? -17.094 5.360 3.970 1.00 74.56 104 GLU A C 1
ATOM 772 O O . GLU A 1 104 ? -17.387 5.122 5.141 1.00 74.56 104 GLU A O 1
ATOM 777 N N . ALA A 1 105 ? -17.580 4.636 2.957 1.00 77.12 105 ALA A N 1
ATOM 778 C CA . ALA A 1 105 ? -18.521 3.535 3.155 1.00 77.12 105 ALA A CA 1
ATOM 779 C C . ALA A 1 105 ? -17.917 2.421 4.023 1.00 77.12 105 ALA A C 1
ATOM 781 O O . ALA A 1 105 ? -18.568 1.930 4.946 1.00 77.12 105 ALA A O 1
ATOM 782 N N . TYR A 1 106 ? -16.652 2.079 3.774 1.00 79.50 106 TYR A N 1
ATOM 783 C CA . TYR A 1 106 ? -15.904 1.130 4.589 1.00 79.50 106 TYR A CA 1
ATOM 784 C C . TYR A 1 106 ? -15.728 1.649 6.020 1.00 79.50 106 TYR A C 1
ATOM 786 O O . TYR A 1 106 ? -16.056 0.943 6.970 1.00 79.50 106 TYR A O 1
ATOM 794 N N . PHE A 1 107 ? -15.323 2.914 6.192 1.00 80.88 107 PHE A N 1
ATOM 795 C CA . PHE A 1 107 ? -15.188 3.521 7.514 1.00 80.88 107 PHE A CA 1
ATOM 796 C C . PHE A 1 107 ? -16.477 3.362 8.318 1.00 80.88 107 PHE A C 1
ATOM 798 O O . PHE A 1 107 ? -16.415 2.919 9.461 1.00 80.88 107 PHE A O 1
ATOM 805 N N . TRP A 1 108 ? -17.648 3.675 7.755 1.00 79.25 108 TRP A N 1
ATOM 806 C CA . TRP A 1 108 ? -18.945 3.537 8.438 1.00 79.25 108 TRP A CA 1
ATOM 807 C C . TRP A 1 108 ? -19.406 2.092 8.677 1.00 79.25 108 TRP A C 1
ATOM 809 O O . TRP A 1 108 ? -20.173 1.878 9.614 1.00 79.25 108 TRP A O 1
ATOM 819 N N . LYS A 1 109 ? -18.913 1.110 7.911 1.00 80.38 109 LYS A N 1
ATOM 820 C CA . LYS A 1 109 ? -19.196 -0.324 8.110 1.00 80.38 109 LYS A CA 1
ATOM 821 C C . LYS A 1 109 ? -18.476 -0.903 9.333 1.00 80.38 109 LYS A C 1
ATOM 823 O O . LYS A 1 109 ? -19.049 -1.738 10.030 1.00 80.38 109 LYS A O 1
ATOM 828 N N . VAL A 1 110 ? -17.231 -0.498 9.590 1.00 78.69 110 VAL A N 1
ATOM 829 C CA . VAL A 1 110 ? -16.422 -1.130 10.644 1.00 78.69 110 VAL A CA 1
ATOM 830 C C . VAL A 1 110 ? -16.922 -0.741 12.039 1.00 78.69 110 VAL A C 1
ATOM 832 O O . VAL A 1 110 ? -17.257 0.416 12.310 1.00 78.69 110 VAL A O 1
ATOM 835 N N . LYS A 1 111 ? -16.957 -1.721 12.950 1.00 72.69 111 LYS A N 1
ATOM 836 C CA . LYS A 1 111 ? -17.375 -1.542 14.343 1.00 72.69 111 LYS A CA 1
ATOM 837 C C . LYS A 1 111 ? -16.302 -0.764 15.113 1.00 72.69 111 LYS A C 1
ATOM 839 O O . LYS A 1 111 ? -15.200 -1.250 15.329 1.00 72.69 111 LYS A O 1
ATOM 844 N N . ARG A 1 112 ? -16.629 0.453 15.547 1.00 73.25 112 ARG A N 1
ATOM 845 C CA . ARG A 1 112 ? -15.723 1.352 16.291 1.00 73.25 112 ARG A CA 1
ATOM 846 C C . A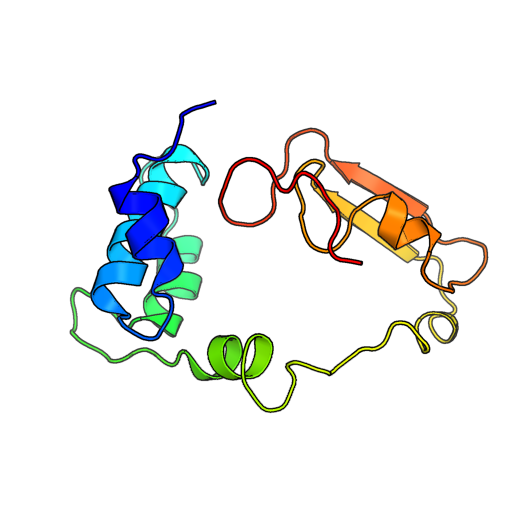RG A 1 112 ? -16.471 2.035 17.428 1.00 73.25 112 ARG A C 1
ATOM 848 O O . ARG A 1 112 ? -17.701 2.095 17.424 1.00 73.25 112 ARG A O 1
ATOM 855 N N . ARG A 1 113 ? -15.736 2.563 18.408 1.00 69.69 113 ARG A N 1
ATOM 856 C CA . ARG A 1 113 ? -16.339 3.311 19.517 1.00 69.69 113 ARG A CA 1
ATOM 857 C C . ARG A 1 113 ? -16.891 4.672 19.084 1.00 69.69 113 ARG A C 1
ATOM 859 O O . ARG A 1 113 ? -16.404 5.319 18.159 1.00 69.69 113 ARG A O 1
ATOM 866 N N . SER A 1 114 ? -17.892 5.129 19.832 1.00 64.12 114 SER A N 1
ATOM 867 C CA . SER A 1 114 ? -18.387 6.504 19.797 1.00 64.12 114 SER A CA 1
ATOM 868 C C . SER A 1 114 ? -17.245 7.492 20.077 1.00 64.12 114 SER A C 1
ATOM 870 O O . SER A 1 114 ? -16.592 7.380 21.114 1.00 64.12 114 SER A O 1
ATOM 872 N N . GLY A 1 115 ? -17.015 8.447 19.168 1.00 70.50 115 GLY A N 1
ATOM 873 C CA . GLY A 1 115 ? -15.960 9.468 19.278 1.00 70.50 115 GLY A CA 1
ATOM 874 C C . GLY A 1 115 ? -14.863 9.397 18.207 1.00 70.50 115 GLY A C 1
ATOM 875 O O . GLY A 1 115 ? -13.987 10.258 18.183 1.00 70.50 115 GLY A O 1
ATOM 876 N N . SER A 1 116 ? -14.888 8.405 17.309 1.00 75.81 116 SER A N 1
ATOM 877 C CA . SER A 1 116 ? -14.021 8.406 16.121 1.00 75.81 116 SER A CA 1
ATOM 878 C C . SER A 1 116 ? -14.516 9.401 15.068 1.00 75.81 116 SER A C 1
ATOM 880 O O . SER A 1 116 ? -15.710 9.447 14.765 1.00 75.81 116 SER A O 1
ATOM 882 N N . HIS A 1 117 ? -13.590 10.135 14.452 1.00 76.19 117 HIS A N 1
ATOM 883 C CA . HIS A 1 117 ? -13.873 11.084 13.374 1.00 76.19 117 HIS A CA 1
ATOM 884 C C . HIS A 1 117 ? -13.111 10.698 12.102 1.00 76.19 117 HIS A C 1
ATOM 886 O O . HIS A 1 117 ? -11.929 10.363 12.169 1.00 76.19 117 HIS A O 1
ATOM 892 N N . LEU A 1 118 ? -13.775 10.786 10.946 1.00 71.56 118 LEU A N 1
ATOM 893 C CA . LEU A 1 118 ? -13.151 10.638 9.629 1.00 71.56 118 LEU A CA 1
ATOM 894 C C . LEU A 1 118 ? -12.994 12.004 8.974 1.00 71.56 118 LEU A C 1
ATOM 896 O O . LEU A 1 118 ? -13.947 12.785 8.914 1.00 71.56 118 LEU A O 1
ATOM 900 N N . ARG A 1 119 ? -11.810 12.262 8.417 1.00 76.31 119 ARG A N 1
ATOM 901 C CA . ARG A 1 119 ? -11.590 13.358 7.477 1.00 76.31 119 ARG A CA 1
ATOM 902 C C . ARG A 1 119 ? -11.058 12.821 6.159 1.00 76.31 119 ARG A C 1
ATOM 904 O O . ARG A 1 119 ? -9.986 12.226 6.101 1.00 76.31 119 ARG A O 1
ATOM 911 N N . ILE A 1 120 ? -11.801 13.108 5.095 1.00 68.88 120 ILE A N 1
ATOM 912 C CA . ILE A 1 120 ? -11.413 12.780 3.725 1.00 68.88 120 ILE A CA 1
ATOM 913 C C . ILE A 1 120 ? -10.651 13.967 3.136 1.00 68.88 120 ILE A C 1
ATOM 915 O O . ILE A 1 120 ? -11.176 15.082 3.056 1.00 68.88 120 ILE A O 1
ATOM 919 N N . LEU A 1 121 ? -9.407 13.742 2.722 1.00 66.88 121 LEU A N 1
ATOM 920 C CA . LEU A 1 121 ? -8.592 14.730 2.024 1.00 66.88 121 LEU A CA 1
ATOM 921 C C . LEU A 1 121 ? -8.989 14.764 0.546 1.00 66.88 121 LEU A C 1
ATOM 923 O O . LEU A 1 121 ? -8.901 13.767 -0.169 1.00 66.88 121 LEU A O 1
ATOM 927 N N . ALA A 1 122 ? -9.444 15.931 0.087 1.00 55.91 122 ALA A N 1
ATOM 928 C CA . ALA A 1 122 ? -10.162 16.088 -1.178 1.00 55.91 122 ALA A CA 1
ATOM 929 C C . ALA A 1 122 ? -9.370 15.691 -2.438 1.00 55.91 122 ALA A C 1
ATOM 931 O O . ALA A 1 122 ? -9.981 15.385 -3.460 1.00 55.91 122 ALA A O 1
ATOM 932 N N . THR A 1 123 ? -8.038 15.695 -2.396 1.00 60.44 123 THR A N 1
ATOM 933 C CA . THR A 1 123 ? -7.191 15.514 -3.586 1.00 60.44 123 THR A CA 1
ATOM 934 C C . THR A 1 123 ? -6.228 14.334 -3.505 1.00 60.44 123 THR A C 1
ATOM 936 O O . THR A 1 123 ? -5.550 14.065 -4.492 1.00 60.44 123 THR A O 1
ATOM 939 N N . SER A 1 124 ? -6.178 13.611 -2.385 1.00 57.28 124 SER A N 1
ATOM 940 C CA . SER A 1 124 ? -5.201 12.537 -2.177 1.00 57.28 124 SER A CA 1
ATOM 941 C C . SER A 1 124 ? -5.724 11.190 -2.704 1.00 57.28 124 SER A C 1
ATOM 943 O O . SER A 1 124 ? -6.826 10.788 -2.316 1.00 57.28 124 SER A O 1
ATOM 945 N N . PRO A 1 125 ? -4.990 10.504 -3.598 1.00 61.28 125 PRO A N 1
ATOM 946 C CA . PRO A 1 125 ? -5.226 9.103 -3.938 1.00 61.28 125 PRO A CA 1
ATOM 947 C C . PRO A 1 125 ? -4.430 8.146 -3.036 1.00 61.28 125 PRO A C 1
ATOM 949 O O . PRO A 1 125 ? -3.499 8.588 -2.355 1.00 61.28 125 PRO A O 1
ATOM 952 N N . HIS A 1 126 ? -4.750 6.847 -3.103 1.00 62.09 126 HIS A N 1
ATOM 953 C CA . HIS A 1 126 ? -3.773 5.808 -2.757 1.00 62.09 126 HIS A CA 1
ATOM 954 C C . HIS A 1 126 ? -2.589 5.888 -3.728 1.00 62.09 126 HIS A C 1
ATOM 956 O O . HIS A 1 126 ? -2.708 6.459 -4.816 1.00 62.09 126 HIS A O 1
ATOM 962 N N . VAL A 1 127 ? -1.429 5.349 -3.356 1.00 50.00 127 VAL A N 1
ATOM 963 C CA . VAL A 1 127 ? -0.218 5.386 -4.187 1.00 50.00 127 VAL A CA 1
ATOM 964 C C . VAL A 1 127 ? -0.472 4.691 -5.539 1.00 50.00 127 VAL A C 1
ATOM 966 O O . VAL A 1 127 ? -0.276 3.493 -5.674 1.00 50.00 127 VAL A O 1
ATOM 969 N N . GLY A 1 128 ? -0.861 5.472 -6.553 1.00 41.09 128 GLY A N 1
ATOM 970 C CA . GLY A 1 128 ? -1.006 5.057 -7.951 1.00 41.09 128 GLY A CA 1
ATOM 971 C C . GLY A 1 128 ? -2.443 4.785 -8.423 1.00 41.09 128 GLY A C 1
ATOM 972 O O . GLY A 1 128 ? -3.022 3.761 -8.101 1.00 41.09 128 GLY A O 1
ATOM 973 N N . GLY A 1 129 ? -2.940 5.634 -9.333 1.00 39.44 129 GLY A N 1
ATOM 974 C CA . GLY A 1 129 ? -3.904 5.223 -10.366 1.00 39.44 129 GLY A CA 1
ATOM 975 C C . GLY A 1 129 ? -5.356 5.696 -10.233 1.00 39.44 129 GLY A C 1
ATOM 976 O O . GLY A 1 129 ? -5.909 5.856 -9.155 1.00 39.44 129 GLY A O 1
ATOM 977 N N . GLU A 1 130 ? -5.972 5.967 -11.387 1.00 39.56 130 GLU A N 1
ATOM 978 C CA . GLU A 1 130 ? -7.368 6.377 -11.550 1.00 39.56 130 GLU A CA 1
ATOM 979 C C . GLU A 1 130 ? -8.362 5.228 -11.316 1.00 39.56 130 GLU A C 1
ATOM 981 O O . GLU A 1 130 ? -8.260 4.184 -11.949 1.00 39.56 130 GLU A O 1
ATOM 986 N N . ARG A 1 131 ? -9.416 5.531 -10.542 1.00 40.38 131 ARG A N 1
ATOM 987 C CA . ARG A 1 131 ? -10.687 4.792 -10.399 1.00 40.38 131 ARG A CA 1
ATOM 988 C C . ARG A 1 131 ? -10.565 3.341 -9.906 1.00 40.38 131 ARG A C 1
ATOM 990 O O . ARG A 1 131 ? -10.643 2.417 -10.710 1.00 40.38 131 ARG A O 1
ATOM 997 N N . SER A 1 132 ? -10.708 3.140 -8.597 1.00 42.69 132 SER A N 1
ATOM 998 C CA . SER A 1 132 ? -11.642 2.108 -8.140 1.00 42.69 132 SER A CA 1
ATOM 999 C C . SER A 1 132 ? -13.065 2.687 -8.204 1.00 42.69 132 SER A C 1
ATOM 1001 O O . SER A 1 132 ? -13.356 3.795 -7.752 1.00 42.69 132 SER A O 1
ATOM 1003 N N . THR A 1 133 ? -13.968 1.980 -8.882 1.00 41.31 133 THR A N 1
ATOM 1004 C CA . THR A 1 133 ? -15.414 2.286 -8.900 1.00 41.31 133 THR A CA 1
ATOM 1005 C C . THR A 1 133 ? -16.162 1.539 -7.796 1.00 41.31 133 THR A C 1
ATOM 1007 O O . THR A 1 133 ? -17.388 1.513 -7.777 1.00 41.31 133 THR A O 1
ATOM 1010 N N . GLY A 1 134 ? -15.433 0.975 -6.837 1.00 47.34 134 GLY A N 1
ATOM 1011 C CA . GLY A 1 134 ? -15.992 0.310 -5.678 1.00 47.34 134 GLY A CA 1
ATOM 1012 C C . GLY A 1 134 ? -14.933 0.229 -4.597 1.00 47.34 134 GLY A C 1
ATOM 1013 O O . GLY A 1 134 ? -13.802 -0.157 -4.874 1.00 47.34 134 GLY A O 1
ATOM 1014 N N . CYS A 1 135 ? -15.310 0.607 -3.379 1.00 50.47 135 CYS A N 1
ATOM 1015 C CA . CYS A 1 135 ? -14.535 0.236 -2.208 1.00 50.47 135 CYS A CA 1
ATOM 1016 C C . CYS A 1 135 ? -14.427 -1.288 -2.178 1.00 50.47 135 CYS A C 1
ATOM 1018 O O . CYS A 1 135 ? -15.453 -1.957 -2.341 1.00 50.47 135 CYS A O 1
ATOM 1020 N N . TYR A 1 136 ? -13.227 -1.825 -1.959 1.00 49.56 136 TYR A N 1
ATOM 1021 C CA . TYR A 1 136 ? -13.089 -3.248 -1.662 1.00 49.56 136 TYR A CA 1
ATOM 1022 C C . TYR A 1 136 ? -13.943 -3.570 -0.422 1.00 49.56 136 TYR A C 1
ATOM 1024 O O . TYR A 1 136 ? -13.895 -2.857 0.584 1.00 49.56 136 TYR A O 1
ATOM 1032 N N . SER A 1 137 ? -14.826 -4.562 -0.562 1.00 40.69 137 SER A N 1
ATOM 1033 C CA . SER A 1 137 ? -15.886 -4.908 0.393 1.00 40.69 137 SER A CA 1
ATOM 1034 C C . SER A 1 137 ? -15.575 -6.147 1.202 1.00 40.69 137 SER A C 1
ATOM 1036 O O . SER A 1 137 ? -15.158 -7.129 0.545 1.00 40.69 137 SER A O 1
#

Solvent-accessible surface area (backbone atoms only — not comparable to full-atom values): 8345 Å² total; per-residue (Å²): 135,83,78,76,53,68,69,39,54,52,24,54,69,49,36,83,82,37,58,67,53,18,50,57,18,48,52,58,45,33,68,75,59,47,75,82,59,80,76,69,56,60,78,60,48,58,64,57,48,28,44,38,70,16,39,88,87,79,66,47,82,35,61,45,62,66,60,48,24,50,74,75,40,93,46,48,83,65,80,57,60,95,51,43,53,72,56,83,64,81,40,81,45,80,32,28,64,55,25,52,80,60,30,73,70,54,59,74,68,51,56,60,50,94,65,61,46,81,45,71,39,86,82,37,55,43,98,63,73,87,75,72,94,57,65,72,126

pLDDT: mean 74.84, std 12.34, range [39.44, 89.0]

Foldseek 3Di:
DDDQDVQLVVLCVCPVVPLVSVLVSLVVQCCPQNDVDPPDPCCVVVPPSCQQANDPVVPGGHNVPVVCCCCPRDCVVPDCLVPQQVPPDQAEAEEECAEQADHPVNVVPGDYDPRYDYDYDDHDHDSGDDDDPDRDD

Mean predicted aligned error: 9.77 Å

Sequence (137 aa):
MASLGDNVKAGMGVDFSDPVEYRAALEKSRAVNGCTVGPVPKEITFNALDQIFGDKETGEVGDPIVLINMFGGAVSGWSIEDRLDVVSVPTFVISGRKEDF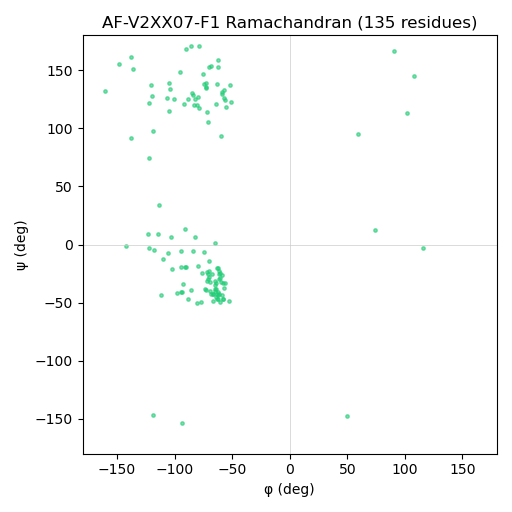VCEAYFWKVKRRSGSHLRILATSPHVGGERSTGCYS

Secondary structure (DSSP, 8-state):
-PPPPHHHHHHHHHGGGSHHHHHHHHHHHHHHHS--SSSPPHHHHHHHTHHHH--TTT-PPP--HHHHHHHHSTTTT---GGGG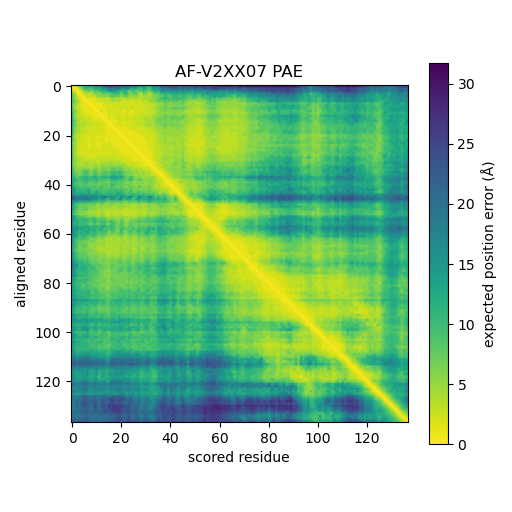GG--S--EEEEEEE-SSS-HHHHHHS---TT-EEEEEEEEESSS-S--SS---

Nearest PDB structures (foldseek):
  7uqj-assembly1_B  TM=1.766E-01  e=5.121E+00  Saccharomyces cerevisiae

Organism: Moniliophthora roreri (strain MCA 2997) (NCBI:txid1381753)